Protein AF-A0A497N6P5-F1 (afdb_monomer)

Structure (mmCIF, N/CA/C/O backbone):
data_AF-A0A497N6P5-F1
#
_entry.id   AF-A0A497N6P5-F1
#
loop_
_atom_site.group_PDB
_atom_site.id
_atom_site.type_symbol
_atom_site.label_atom_id
_atom_site.label_alt_id
_atom_site.label_comp_id
_atom_site.label_asym_id
_atom_site.label_entity_id
_atom_site.label_seq_id
_atom_site.pdbx_PDB_ins_code
_atom_site.Cartn_x
_atom_site.Cartn_y
_atom_site.Cartn_z
_atom_site.occupancy
_atom_site.B_iso_or_equiv
_atom_site.auth_seq_id
_atom_site.auth_comp_id
_atom_site.auth_asym_id
_atom_site.auth_atom_id
_atom_site.pdbx_PDB_model_num
ATOM 1 N N . MET A 1 1 ? -8.118 13.287 -2.511 1.00 87.69 1 MET A N 1
ATOM 2 C CA . MET A 1 1 ? -8.838 11.998 -2.424 1.00 87.69 1 MET A CA 1
ATOM 3 C C . 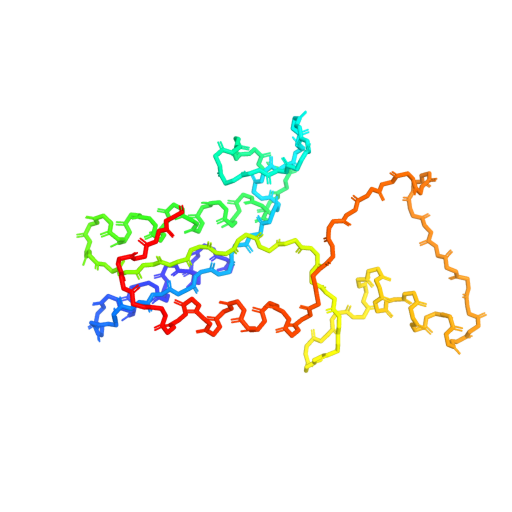MET A 1 1 ? -8.342 11.161 -1.251 1.00 87.69 1 MET A C 1
ATOM 5 O O . MET A 1 1 ? -9.139 10.932 -0.363 1.00 87.69 1 MET A O 1
ATOM 9 N N . ASN A 1 2 ? -7.060 10.779 -1.200 1.00 95.38 2 ASN A N 1
ATOM 10 C CA . ASN A 1 2 ? -6.528 9.812 -0.222 1.00 95.38 2 ASN A CA 1
ATOM 11 C C . ASN A 1 2 ? -6.913 10.083 1.245 1.00 95.38 2 ASN A C 1
ATOM 13 O O . ASN A 1 2 ? -7.506 9.217 1.863 1.00 95.38 2 ASN A O 1
ATOM 17 N N . ILE A 1 3 ? -6.654 11.278 1.786 1.00 96.50 3 ILE A N 1
ATOM 18 C CA . ILE A 1 3 ? -6.897 11.559 3.217 1.00 96.50 3 ILE A CA 1
ATOM 19 C C . ILE A 1 3 ? -8.400 11.609 3.539 1.00 96.50 3 ILE A C 1
ATOM 21 O O . ILE A 1 3 ? -8.882 10.856 4.378 1.00 96.50 3 ILE A O 1
ATOM 25 N N . LEU A 1 4 ? -9.157 12.462 2.838 1.00 97.50 4 LEU A N 1
ATOM 26 C CA . LEU A 1 4 ? -10.597 12.627 3.085 1.00 97.50 4 LEU A CA 1
ATOM 27 C C . LEU A 1 4 ? -11.398 11.350 2.778 1.00 97.50 4 LEU A C 1
ATOM 29 O O . LEU A 1 4 ? -12.361 11.048 3.471 1.00 97.50 4 LEU A O 1
ATOM 33 N N . GLY A 1 5 ? -10.995 10.589 1.757 1.00 97.69 5 GLY A N 1
ATOM 34 C CA . GLY A 1 5 ? -11.607 9.302 1.431 1.00 97.69 5 GLY A CA 1
ATOM 35 C C . GLY A 1 5 ? -11.410 8.282 2.549 1.00 97.69 5 GLY A C 1
ATOM 36 O O . GLY A 1 5 ? -12.384 7.665 2.969 1.00 97.69 5 GLY A O 1
ATOM 37 N N . THR A 1 6 ? -10.186 8.165 3.078 1.00 97.94 6 THR A N 1
ATOM 38 C CA . THR A 1 6 ? -9.897 7.318 4.245 1.00 97.94 6 THR A CA 1
ATOM 39 C C . THR A 1 6 ? -10.729 7.742 5.451 1.00 97.94 6 THR A C 1
ATOM 41 O O . THR A 1 6 ? -11.402 6.902 6.037 1.00 97.94 6 THR A O 1
ATOM 44 N N . PHE A 1 7 ? -10.762 9.041 5.774 1.00 98.12 7 PHE A N 1
ATOM 45 C CA . PHE A 1 7 ? -11.591 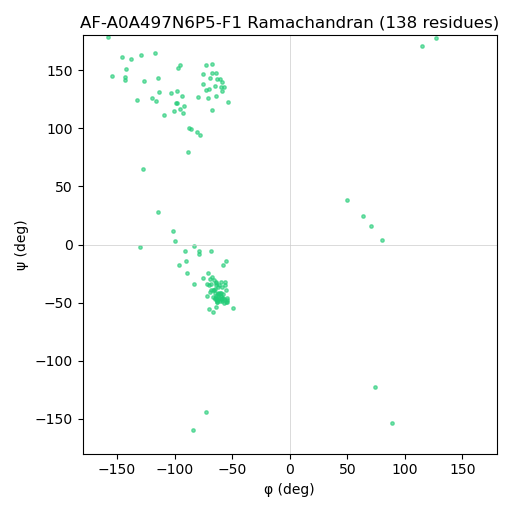9.566 6.864 1.00 98.12 7 PHE A CA 1
ATOM 46 C C . PHE A 1 7 ? -13.069 9.180 6.707 1.00 98.12 7 PHE A C 1
ATOM 48 O O . PHE A 1 7 ? -13.673 8.671 7.644 1.00 98.12 7 PHE A O 1
ATOM 55 N N . ASN A 1 8 ? -13.644 9.360 5.515 1.00 98.31 8 ASN A N 1
ATOM 56 C CA . ASN A 1 8 ? -15.049 9.035 5.271 1.00 98.31 8 ASN A CA 1
ATOM 57 C C . ASN A 1 8 ? -15.343 7.540 5.467 1.00 98.31 8 ASN A C 1
ATOM 59 O O . ASN A 1 8 ? -16.371 7.198 6.046 1.00 98.31 8 ASN A O 1
ATOM 63 N N . VAL A 1 9 ? -14.456 6.652 5.005 1.00 97.94 9 VAL A N 1
ATOM 64 C CA . VAL A 1 9 ? -14.609 5.200 5.200 1.00 97.94 9 VAL A CA 1
ATOM 65 C C . VAL A 1 9 ? -14.523 4.840 6.681 1.00 97.94 9 VAL A C 1
ATOM 67 O O . VAL A 1 9 ? -15.377 4.103 7.163 1.00 97.94 9 VAL A O 1
ATOM 70 N N . LE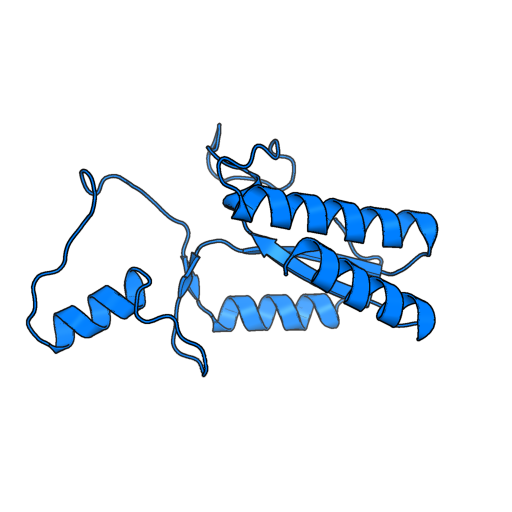U A 1 10 ? -13.544 5.387 7.407 1.00 98.06 10 LEU A N 1
ATOM 71 C CA . LEU A 1 10 ? -13.380 5.152 8.845 1.00 98.06 10 LEU A CA 1
ATOM 72 C C . LEU A 1 10 ? -14.582 5.657 9.648 1.00 98.06 10 LEU A C 1
ATOM 74 O O . LEU A 1 10 ? -15.077 4.961 10.529 1.00 98.06 10 LEU A O 1
ATOM 78 N N . GLU A 1 11 ? -15.102 6.837 9.313 1.00 98.25 11 GLU A N 1
ATOM 79 C CA . GLU A 1 11 ? -16.262 7.404 9.994 1.00 98.25 11 GLU A CA 1
ATOM 80 C C . GLU A 1 11 ? -17.536 6.592 9.743 1.00 98.25 11 GLU A C 1
ATOM 82 O O . GLU A 1 11 ? -18.326 6.383 10.663 1.00 98.25 11 GLU A O 1
ATOM 87 N N . VAL A 1 12 ? -17.735 6.093 8.521 1.00 98.31 12 VAL A N 1
ATOM 88 C CA . VAL A 1 12 ? -18.847 5.182 8.217 1.00 98.31 12 VAL A CA 1
ATOM 89 C C . VAL A 1 12 ? -18.665 3.845 8.934 1.00 98.31 12 VAL A C 1
ATOM 91 O O . VAL A 1 12 ? -19.618 3.366 9.543 1.00 98.31 12 VAL A O 1
ATOM 94 N N . ALA A 1 13 ? -17.459 3.273 8.914 1.00 97.88 13 ALA A N 1
ATOM 95 C CA . ALA A 1 13 ? -17.151 2.020 9.598 1.00 97.88 13 ALA A CA 1
ATOM 96 C C . ALA A 1 13 ? -17.458 2.114 11.098 1.00 97.88 13 ALA A C 1
ATOM 98 O O . ALA A 1 13 ? -18.170 1.271 11.634 1.00 97.88 13 ALA A O 1
ATOM 99 N N . ARG A 1 14 ? -17.020 3.202 11.739 1.00 97.44 14 ARG A N 1
ATOM 100 C CA . ARG A 1 14 ? -17.305 3.505 13.144 1.00 97.44 14 ARG A CA 1
ATOM 101 C C . ARG A 1 14 ? -18.804 3.630 13.426 1.00 97.44 14 ARG A C 1
ATOM 103 O O . ARG A 1 14 ? -19.277 3.117 14.426 1.00 97.44 14 ARG A O 1
ATOM 110 N N . ARG A 1 15 ? -19.562 4.333 12.577 1.00 98.00 15 ARG A N 1
ATOM 111 C CA . ARG A 1 15 ? -21.010 4.553 12.781 1.00 98.00 15 ARG A CA 1
ATOM 112 C C . ARG A 1 15 ? -21.865 3.310 12.568 1.00 98.00 15 ARG A C 1
ATOM 114 O O . ARG A 1 15 ? -22.993 3.280 13.048 1.00 98.00 15 ARG A O 1
ATOM 121 N N . LEU A 1 16 ? -21.371 2.357 11.787 1.00 98.19 16 LEU A N 1
ATOM 122 C CA . LEU A 1 16 ? -22.062 1.109 11.475 1.00 98.19 16 LEU A CA 1
ATOM 123 C C . LEU A 1 16 ? -21.538 -0.070 12.301 1.00 98.19 16 LEU A C 1
ATOM 125 O O . LEU A 1 16 ? -21.851 -1.210 11.965 1.00 98.19 16 LEU A O 1
ATOM 129 N N . ASP A 1 17 ? -20.723 0.196 13.328 1.00 95.44 17 ASP A N 1
ATOM 130 C CA . ASP A 1 17 ? -20.096 -0.818 14.179 1.00 95.44 17 ASP A CA 1
ATOM 131 C C . ASP A 1 17 ? -19.392 -1.917 13.360 1.00 95.44 17 ASP A C 1
ATOM 133 O O . ASP A 1 17 ? -19.431 -3.109 13.677 1.00 95.44 17 ASP A O 1
ATOM 137 N N . ILE A 1 18 ? -18.752 -1.516 12.253 1.00 96.19 18 ILE A N 1
ATOM 138 C CA . ILE A 1 18 ? -17.942 -2.425 11.449 1.00 96.19 18 ILE A CA 1
ATOM 139 C C . ILE A 1 18 ? -16.772 -2.878 12.304 1.00 96.19 18 ILE A C 1
ATOM 141 O O . ILE A 1 18 ? -16.022 -2.065 12.834 1.00 96.19 18 ILE A O 1
ATOM 145 N N . ARG A 1 19 ? -16.589 -4.195 12.383 1.00 91.62 19 ARG A N 1
ATOM 146 C CA . ARG A 1 19 ? -15.543 -4.791 13.208 1.00 91.62 19 ARG A CA 1
ATOM 147 C C . ARG A 1 19 ? -14.142 -4.325 12.809 1.00 91.62 19 ARG A C 1
ATOM 149 O O . ARG A 1 19 ? -13.344 -4.014 13.685 1.00 91.62 19 ARG A O 1
ATOM 156 N N . ARG A 1 20 ? -13.837 -4.333 11.505 1.00 94.25 20 ARG A N 1
ATOM 157 C CA . ARG A 1 20 ? -12.473 -4.177 10.989 1.00 94.25 20 ARG A CA 1
ATOM 158 C C . ARG A 1 20 ? -12.390 -3.370 9.702 1.00 94.25 20 ARG A C 1
ATOM 160 O O . ARG A 1 20 ? -13.215 -3.539 8.805 1.00 94.25 20 ARG A O 1
ATOM 167 N N . VAL A 1 21 ? -11.319 -2.588 9.570 1.00 96.19 21 VAL A N 1
ATOM 168 C CA . VAL A 1 21 ? -10.903 -1.946 8.317 1.00 96.19 21 VAL A CA 1
ATOM 169 C C . VAL A 1 21 ? -9.503 -2.411 7.910 1.00 96.19 21 VAL A C 1
ATOM 171 O O . VAL A 1 21 ? -8.548 -2.277 8.664 1.00 96.19 21 VAL A O 1
ATOM 174 N N . VAL A 1 22 ? -9.360 -2.918 6.683 1.00 97.19 22 VAL A N 1
ATOM 175 C CA . VAL A 1 22 ? -8.044 -3.196 6.084 1.00 97.19 22 VAL A CA 1
ATOM 176 C C . VAL A 1 22 ? -7.635 -2.002 5.227 1.00 97.19 22 VAL A C 1
ATOM 178 O O . VAL A 1 22 ? -8.303 -1.666 4.245 1.00 97.19 22 VAL A O 1
ATOM 181 N N . PHE A 1 23 ? -6.544 -1.341 5.598 1.00 97.69 23 PHE A N 1
ATOM 182 C CA . PHE A 1 23 ? -6.034 -0.159 4.924 1.00 97.69 23 PHE A CA 1
ATOM 183 C C . PHE A 1 23 ? -4.869 -0.509 3.994 1.00 97.69 23 PHE A C 1
ATOM 185 O O . PHE A 1 23 ? -3.785 -0.899 4.421 1.00 97.69 23 PHE A O 1
ATOM 192 N N . ALA A 1 24 ? -5.072 -0.316 2.690 1.00 97.12 24 ALA A N 1
ATOM 193 C CA . ALA A 1 24 ? -4.012 -0.458 1.698 1.00 97.12 24 ALA A CA 1
ATOM 194 C C . ALA A 1 24 ? -3.100 0.781 1.709 1.00 97.12 24 ALA A C 1
ATOM 196 O O . ALA A 1 24 ? -3.384 1.784 1.039 1.00 97.12 24 ALA A O 1
ATOM 197 N N . SER A 1 25 ? -2.000 0.717 2.455 1.00 97.81 25 SER A N 1
ATOM 198 C CA . SER A 1 25 ? -0.914 1.696 2.419 1.00 97.81 25 SER A CA 1
ATOM 199 C C . SER A 1 25 ? 0.081 1.384 1.286 1.00 97.81 25 SER A C 1
ATOM 201 O O . SER A 1 25 ? -0.269 0.768 0.276 1.00 97.81 25 SER A O 1
ATOM 203 N N . SER A 1 26 ? 1.308 1.893 1.367 1.00 97.19 26 SER A N 1
ATOM 204 C CA . SER A 1 26 ? 2.342 1.695 0.355 1.00 97.19 26 SER A CA 1
ATOM 205 C C . SER A 1 26 ? 3.731 1.817 0.953 1.00 97.19 26 SER A C 1
ATOM 207 O O . SER A 1 26 ? 3.967 2.730 1.732 1.00 97.19 26 SER A O 1
ATOM 209 N 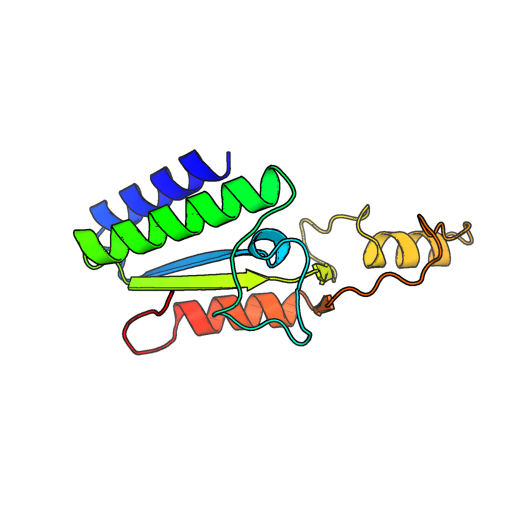N . ALA A 1 27 ? 4.687 1.025 0.465 1.00 96.25 27 ALA A N 1
ATOM 210 C CA . ALA A 1 27 ? 6.107 1.167 0.785 1.00 96.25 27 ALA A CA 1
ATOM 211 C C . ALA A 1 27 ? 6.676 2.578 0.493 1.00 96.25 27 ALA A C 1
ATOM 213 O O . ALA A 1 27 ? 7.735 2.946 0.993 1.00 96.25 27 ALA A O 1
ATOM 214 N N . ALA A 1 28 ? 5.957 3.421 -0.263 1.00 96.56 28 ALA A N 1
ATOM 215 C CA . ALA A 1 28 ? 6.287 4.835 -0.436 1.00 96.56 28 ALA A CA 1
ATOM 216 C C . ALA A 1 28 ? 6.337 5.638 0.882 1.00 96.56 28 ALA A C 1
ATOM 218 O O . ALA A 1 28 ? 6.913 6.728 0.887 1.00 96.56 28 ALA A O 1
ATOM 219 N N . VAL A 1 29 ? 5.749 5.135 1.977 1.00 97.75 29 VAL A N 1
ATOM 220 C CA . VAL A 1 29 ? 5.833 5.774 3.301 1.00 97.75 29 VAL A CA 1
ATOM 221 C C . VAL A 1 29 ? 7.245 5.744 3.887 1.00 97.75 29 VAL A C 1
ATOM 223 O O . VAL A 1 29 ? 7.603 6.664 4.613 1.00 97.75 29 VAL A O 1
ATOM 226 N N . TYR A 1 30 ? 8.071 4.758 3.525 1.00 96.56 30 TYR A N 1
ATOM 227 C CA . TYR A 1 30 ? 9.453 4.651 4.006 1.00 96.56 30 TYR A CA 1
ATOM 228 C C . TYR A 1 30 ? 10.397 5.655 3.332 1.00 96.56 30 TYR A C 1
ATOM 230 O O . TYR A 1 30 ? 11.367 6.108 3.931 1.00 96.56 30 TYR A O 1
ATOM 238 N N . GLY A 1 31 ? 10.104 6.051 2.090 1.00 94.81 31 GLY A N 1
ATOM 239 C CA . GLY A 1 31 ? 10.978 6.932 1.316 1.00 94.81 31 GLY A CA 1
ATOM 240 C C . GLY A 1 31 ? 12.222 6.216 0.799 1.00 94.81 31 GLY A C 1
ATOM 241 O O . GLY A 1 31 ? 12.101 5.260 0.038 1.00 94.81 31 GLY A O 1
ATOM 242 N N . VAL A 1 32 ? 13.409 6.725 1.146 1.00 92.62 32 VAL A N 1
ATOM 243 C CA . VAL A 1 32 ? 14.696 6.102 0.787 1.00 92.62 32 VAL A CA 1
ATOM 244 C C . VAL A 1 32 ? 15.128 5.183 1.935 1.00 92.62 32 VAL A C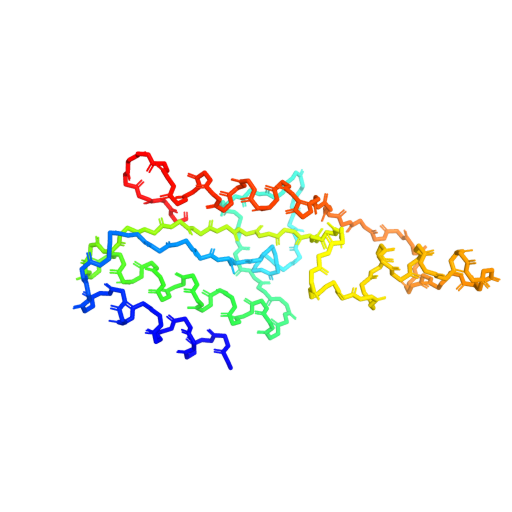 1
ATOM 246 O O . VAL A 1 32 ? 15.435 5.704 3.010 1.00 92.62 32 VAL A O 1
ATOM 249 N N . PRO A 1 33 ? 15.165 3.852 1.733 1.00 88.31 33 PRO A N 1
ATOM 250 C CA . PRO A 1 33 ? 15.580 2.909 2.768 1.00 88.31 33 PRO A CA 1
ATOM 251 C C . PRO A 1 33 ? 17.017 3.149 3.236 1.00 88.31 33 PRO A C 1
ATOM 253 O O . PRO A 1 33 ? 17.894 3.446 2.424 1.00 88.31 33 PRO A O 1
ATOM 256 N N . LEU A 1 34 ? 17.260 2.975 4.537 1.00 85.19 34 LEU A N 1
ATOM 257 C CA . LEU A 1 34 ? 18.612 2.979 5.111 1.00 85.19 34 LEU A CA 1
ATOM 258 C C . LEU A 1 34 ? 19.279 1.603 4.977 1.00 85.19 34 LEU A C 1
ATOM 260 O O . LEU A 1 34 ? 20.488 1.515 4.771 1.00 85.19 34 LEU A O 1
ATOM 264 N N . THR A 1 35 ? 18.477 0.545 5.074 1.00 90.75 35 THR A N 1
ATOM 265 C CA . THR A 1 35 ? 18.883 -0.861 5.013 1.00 90.75 35 THR A CA 1
ATOM 266 C C . THR A 1 35 ? 17.890 -1.662 4.177 1.00 90.75 35 THR A C 1
ATOM 268 O O . THR A 1 35 ? 16.763 -1.228 3.946 1.00 90.75 35 THR A O 1
ATOM 271 N N . LEU A 1 36 ? 18.329 -2.826 3.694 1.00 91.44 36 LEU A N 1
ATOM 272 C CA . LEU A 1 36 ? 17.477 -3.811 3.033 1.00 91.44 36 LEU A CA 1
ATOM 273 C C . LEU A 1 36 ? 17.656 -5.176 3.723 1.00 91.44 36 LEU A C 1
ATOM 275 O O . LEU A 1 36 ? 18.799 -5.520 4.041 1.00 91.44 36 LEU A O 1
ATOM 279 N N . PRO A 1 37 ? 16.583 -5.969 3.910 1.00 92.88 37 PRO A N 1
ATOM 280 C CA . PRO A 1 37 ? 15.187 -5.643 3.593 1.00 92.88 37 PRO A CA 1
ATOM 281 C C . PRO A 1 37 ? 14.622 -4.531 4.495 1.00 92.88 37 PRO A C 1
ATOM 283 O O . PRO A 1 37 ? 15.138 -4.302 5.585 1.00 92.88 37 PRO A O 1
ATOM 286 N N . VAL A 1 38 ? 13.599 -3.827 4.002 1.00 94.12 38 VAL A N 1
ATOM 287 C CA . VAL A 1 38 ? 12.834 -2.857 4.803 1.00 94.12 38 VAL A CA 1
ATOM 288 C C . VAL A 1 38 ? 11.918 -3.625 5.747 1.00 94.12 38 VAL A C 1
ATOM 290 O O . VAL A 1 38 ? 11.298 -4.595 5.310 1.00 94.12 38 VAL A O 1
ATOM 293 N N . VAL A 1 39 ? 11.819 -3.177 6.995 1.00 95.25 39 VAL A N 1
ATOM 294 C CA . VAL A 1 39 ? 10.910 -3.741 8.008 1.00 95.25 39 VAL A CA 1
ATOM 295 C C . VAL A 1 39 ? 9.873 -2.713 8.467 1.00 95.25 39 VAL A C 1
ATOM 297 O O . VAL A 1 39 ? 9.976 -1.517 8.189 1.00 95.25 39 VAL A O 1
ATOM 300 N N . GLU A 1 40 ? 8.821 -3.165 9.138 1.00 94.94 40 GLU A N 1
ATOM 301 C CA . GLU A 1 40 ? 7.694 -2.352 9.598 1.00 94.94 40 GLU A CA 1
ATOM 302 C C . GLU A 1 40 ? 8.108 -1.227 10.555 1.00 94.94 40 GLU A C 1
ATOM 304 O O . GLU A 1 40 ? 7.537 -0.132 10.488 1.00 94.94 40 GLU A O 1
ATOM 309 N N . GLU A 1 41 ? 9.146 -1.463 11.357 1.00 95.19 41 GLU A N 1
ATOM 310 C CA . GLU A 1 41 ? 9.712 -0.520 12.324 1.00 95.19 41 GLU A CA 1
ATOM 311 C C . GLU A 1 41 ? 10.617 0.550 11.692 1.00 95.19 41 GLU A C 1
ATOM 313 O O . GLU A 1 41 ? 11.035 1.489 12.381 1.00 95.19 41 GLU A O 1
ATOM 318 N N . ASP A 1 42 ? 10.933 0.441 10.397 1.00 95.75 42 ASP A N 1
ATOM 319 C CA . ASP A 1 42 ? 11.792 1.418 9.735 1.00 95.75 42 ASP A CA 1
ATOM 320 C C . ASP A 1 42 ? 11.154 2.823 9.705 1.00 95.75 42 ASP A C 1
ATOM 322 O O . ASP A 1 42 ? 9.934 2.977 9.567 1.00 95.75 42 ASP A O 1
ATOM 326 N N . PRO A 1 43 ? 11.963 3.902 9.776 1.00 95.81 43 PRO A N 1
ATOM 327 C CA . PRO A 1 43 ? 11.443 5.263 9.795 1.00 95.81 43 PRO A CA 1
ATOM 328 C C . PRO A 1 43 ? 10.599 5.620 8.565 1.00 95.81 43 PRO A C 1
ATOM 330 O O . PRO A 1 43 ? 11.029 5.485 7.420 1.00 95.81 43 PRO A O 1
ATOM 333 N N . LEU A 1 44 ? 9.433 6.216 8.810 1.00 97.00 44 LEU A N 1
ATOM 334 C CA . LEU A 1 44 ? 8.513 6.662 7.763 1.00 97.00 44 LEU A CA 1
ATOM 335 C C . LEU A 1 44 ? 8.905 8.070 7.284 1.00 97.00 44 LEU A C 1
ATOM 337 O O . LEU A 1 44 ? 8.611 9.072 7.942 1.00 97.00 44 LEU A O 1
ATOM 341 N N . ARG A 1 45 ? 9.619 8.156 6.154 1.00 97.00 45 ARG A N 1
ATOM 342 C CA . ARG A 1 45 ? 10.153 9.406 5.577 1.00 97.00 45 ARG A CA 1
ATOM 343 C C . ARG A 1 45 ? 9.755 9.567 4.104 1.00 97.00 45 ARG A C 1
ATOM 345 O O . ARG A 1 45 ? 10.626 9.563 3.231 1.00 97.00 45 ARG A O 1
ATOM 352 N N . PRO A 1 46 ? 8.457 9.718 3.786 1.00 97.25 46 PRO A N 1
ATOM 353 C CA . PRO A 1 46 ? 7.997 9.758 2.404 1.00 97.25 46 PRO A CA 1
ATOM 354 C C . PRO A 1 46 ? 8.637 10.915 1.627 1.00 97.25 46 PRO A C 1
ATOM 356 O O . PRO A 1 46 ? 8.676 12.054 2.086 1.00 97.25 46 PRO A O 1
A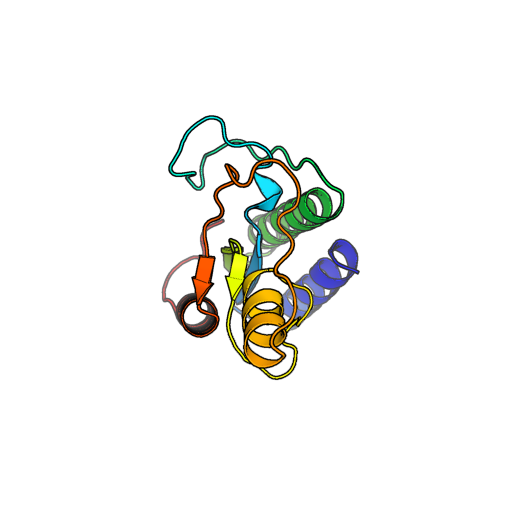TOM 359 N N . THR A 1 47 ? 9.088 10.634 0.405 1.00 97.00 47 THR A N 1
ATOM 360 C CA . THR A 1 47 ? 9.776 11.606 -0.467 1.00 97.00 47 THR A CA 1
ATOM 361 C C . THR A 1 47 ? 8.870 12.220 -1.533 1.00 97.00 47 THR A C 1
ATOM 363 O O . THR A 1 47 ? 9.322 12.988 -2.380 1.00 97.00 47 THR A O 1
ATOM 366 N N . ASN A 1 48 ? 7.580 11.878 -1.527 1.00 96.06 48 ASN A N 1
ATOM 367 C CA . ASN A 1 48 ? 6.601 12.381 -2.485 1.00 96.06 48 ASN A CA 1
ATOM 368 C C . ASN A 1 48 ? 5.218 12.563 -1.841 1.00 96.06 48 ASN A C 1
ATOM 370 O O . ASN A 1 48 ? 4.908 11.973 -0.804 1.00 96.06 48 ASN A O 1
ATOM 374 N N . LEU A 1 49 ? 4.365 13.363 -2.492 1.00 97.62 49 LEU A N 1
ATOM 375 C CA . LEU A 1 49 ? 3.022 13.692 -1.997 1.00 97.62 49 LEU A CA 1
ATOM 376 C C . LEU A 1 49 ? 2.145 12.453 -1.787 1.00 97.62 49 LEU A C 1
ATOM 378 O O . LEU A 1 49 ? 1.379 12.396 -0.830 1.00 97.62 49 LEU A O 1
ATOM 382 N N . TYR A 1 50 ? 2.261 11.444 -2.652 1.00 96.50 50 TYR A N 1
ATOM 383 C CA . TYR A 1 50 ? 1.494 10.210 -2.510 1.00 96.50 50 TYR A CA 1
ATOM 384 C C . TYR A 1 50 ? 1.855 9.477 -1.208 1.00 96.50 50 TYR A C 1
ATOM 386 O O . TYR A 1 50 ? 0.956 9.182 -0.419 1.00 96.50 50 TYR A O 1
ATOM 394 N N . GLY A 1 51 ? 3.147 9.280 -0.934 1.00 97.69 51 GLY A N 1
ATOM 395 C CA . GLY A 1 51 ? 3.644 8.687 0.309 1.00 97.69 51 GLY A CA 1
ATOM 396 C C . GLY A 1 51 ? 3.201 9.473 1.544 1.00 97.69 51 GLY A C 1
ATOM 397 O O . GLY A 1 51 ? 2.704 8.875 2.493 1.00 97.69 51 GLY A O 1
ATOM 398 N N . VAL A 1 52 ? 3.256 10.812 1.499 1.00 98.31 52 VAL A N 1
ATOM 399 C CA . VAL A 1 52 ? 2.744 11.677 2.581 1.00 98.31 52 VAL A CA 1
ATOM 400 C C . VAL A 1 52 ? 1.264 11.406 2.847 1.00 98.31 52 VAL A C 1
ATOM 402 O O . VAL A 1 52 ? 0.857 11.240 3.993 1.00 98.31 52 VAL A O 1
ATOM 405 N N . THR A 1 53 ? 0.442 11.315 1.799 1.00 98.38 53 THR A N 1
ATOM 406 C CA . THR A 1 53 ? -0.995 11.059 1.982 1.00 98.38 53 THR A CA 1
ATOM 407 C C . THR A 1 53 ? -1.306 9.650 2.484 1.00 98.38 53 THR A C 1
ATOM 409 O O . THR A 1 53 ? -2.316 9.478 3.162 1.00 98.38 53 THR A O 1
ATOM 412 N N . LYS A 1 54 ? -0.475 8.648 2.163 1.00 98.25 54 LYS A N 1
ATOM 413 C CA . LYS A 1 54 ? -0.615 7.286 2.697 1.00 98.25 54 LYS A CA 1
ATOM 414 C C . LYS A 1 54 ? -0.234 7.232 4.169 1.00 98.25 54 LYS A C 1
ATOM 416 O O . LYS A 1 54 ? -1.028 6.727 4.950 1.00 98.25 54 LYS A O 1
ATOM 421 N N . LEU A 1 55 ? 0.873 7.870 4.545 1.00 98.31 55 LEU A N 1
ATOM 422 C CA . LEU A 1 55 ? 1.286 8.005 5.940 1.00 98.31 55 LEU A CA 1
ATOM 423 C C . LEU A 1 55 ? 0.241 8.756 6.782 1.00 98.31 55 LEU A C 1
ATOM 425 O O . LEU A 1 55 ? -0.080 8.341 7.888 1.00 98.31 55 LEU A O 1
ATOM 429 N N . ALA A 1 56 ? -0.345 9.831 6.249 1.00 98.31 56 ALA A N 1
ATOM 430 C CA . ALA A 1 56 ? -1.461 10.513 6.907 1.00 98.31 56 ALA A CA 1
ATOM 431 C C . ALA A 1 56 ? -2.685 9.593 7.077 1.00 98.31 56 ALA A C 1
ATOM 433 O O . ALA A 1 56 ? -3.385 9.681 8.080 1.00 98.31 56 ALA A O 1
ATOM 434 N N . GLY A 1 57 ? -2.930 8.702 6.111 1.00 98.12 57 GLY A N 1
ATOM 435 C CA . GLY A 1 57 ? -3.943 7.656 6.210 1.00 98.12 57 GLY A CA 1
ATOM 436 C C . GLY A 1 57 ? -3.656 6.662 7.335 1.00 98.12 57 GLY A C 1
ATOM 437 O O . GLY A 1 57 ? -4.548 6.443 8.141 1.00 98.12 57 GLY A O 1
ATOM 438 N N . GLU A 1 58 ? -2.428 6.141 7.442 1.00 97.94 58 GLU A N 1
ATOM 439 C CA . GLU A 1 58 ? -2.021 5.248 8.547 1.00 97.94 58 GLU A CA 1
ATOM 440 C C . GLU A 1 58 ? -2.300 5.905 9.906 1.00 97.94 58 GLU A C 1
ATOM 442 O O . GLU A 1 58 ? -2.964 5.325 10.757 1.00 97.94 58 GLU A O 1
ATOM 447 N N . ARG A 1 59 ? -1.933 7.185 10.068 1.00 97.81 59 ARG A N 1
ATOM 448 C CA . ARG A 1 59 ? -2.222 7.936 11.303 1.00 97.81 59 ARG A CA 1
ATOM 449 C C . ARG A 1 59 ? -3.711 8.089 11.599 1.00 97.81 59 ARG A C 1
ATOM 451 O O . ARG A 1 59 ? -4.092 8.047 12.763 1.00 97.81 59 ARG A O 1
ATOM 458 N N . LEU A 1 60 ? -4.552 8.272 10.579 1.00 97.75 60 LEU A N 1
ATOM 459 C CA . LEU A 1 60 ? -6.001 8.304 10.782 1.00 97.75 60 LEU A CA 1
ATOM 460 C C . LEU A 1 60 ? -6.519 6.948 11.260 1.00 97.75 60 LEU A C 1
ATOM 462 O O . LEU A 1 60 ? -7.285 6.906 12.214 1.00 97.75 60 LEU A O 1
ATOM 466 N N . VAL A 1 61 ? -6.110 5.858 10.614 1.00 96.44 61 VAL A N 1
ATOM 467 C CA . VAL A 1 61 ? -6.577 4.511 10.960 1.00 96.44 61 VAL A CA 1
ATOM 468 C C . VAL A 1 61 ? -6.157 4.155 12.394 1.00 96.44 61 VAL A C 1
ATOM 470 O O . VAL A 1 61 ? -7.010 3.766 13.189 1.00 96.44 61 VAL A O 1
ATOM 473 N N . SER A 1 62 ? -4.894 4.412 12.742 1.00 96.06 62 SER A N 1
ATOM 474 C CA . SER A 1 62 ? -4.327 4.224 14.083 1.00 96.06 62 SER A CA 1
ATOM 475 C C . SER A 1 62 ? -5.122 4.987 15.157 1.00 96.06 62 SER A C 1
ATOM 477 O O . SER A 1 62 ? -5.611 4.404 16.122 1.00 96.06 62 SER A O 1
ATOM 479 N N . LEU A 1 63 ? -5.407 6.277 14.931 1.00 96.94 63 LEU A N 1
ATOM 480 C CA . LEU A 1 63 ? -6.209 7.079 15.864 1.00 96.94 63 LEU A CA 1
ATOM 481 C C . LEU A 1 63 ? -7.666 6.614 15.975 1.00 96.94 63 LEU A C 1
ATOM 483 O O . LEU A 1 63 ? -8.286 6.800 17.022 1.00 96.94 63 LEU A O 1
ATOM 487 N N . TYR A 1 64 ? -8.252 6.053 14.916 1.00 97.31 64 TYR A N 1
ATOM 488 C CA . TYR A 1 64 ? -9.603 5.492 14.991 1.00 97.31 64 TYR A CA 1
ATOM 489 C C . TYR A 1 64 ? -9.636 4.207 15.823 1.00 97.31 64 TYR A C 1
ATOM 491 O O . TYR A 1 64 ? -10.607 3.981 16.547 1.00 97.31 64 TYR A O 1
ATOM 499 N N . HIS A 1 65 ? -8.581 3.399 15.753 1.00 95.25 65 HIS A N 1
ATOM 500 C CA . HIS A 1 65 ? -8.415 2.248 16.627 1.00 95.25 65 HIS A CA 1
ATOM 501 C C . HIS A 1 65 ? -8.273 2.678 18.090 1.00 95.25 65 HIS A C 1
ATOM 503 O O . HIS A 1 65 ? -9.080 2.271 18.922 1.00 95.25 65 HIS A O 1
ATOM 509 N N . GLU A 1 66 ? -7.337 3.582 18.391 1.00 95.75 66 GLU A N 1
ATOM 510 C CA . GLU A 1 66 ? -7.082 4.054 19.759 1.00 95.75 66 GLU A CA 1
ATOM 511 C C . GLU A 1 66 ? -8.307 4.725 20.403 1.00 95.75 66 GLU A C 1
ATOM 513 O O . GLU A 1 66 ? -8.605 4.492 21.573 1.00 95.75 66 GLU A O 1
ATOM 518 N N . ASN A 1 67 ? -9.037 5.556 19.649 1.00 96.62 67 ASN A N 1
ATOM 519 C CA . ASN A 1 67 ? -10.139 6.348 20.207 1.00 96.62 67 ASN A CA 1
ATOM 520 C C . ASN A 1 67 ? -11.497 5.636 20.188 1.00 96.62 67 ASN A C 1
ATOM 522 O O . ASN A 1 67 ? -12.381 6.006 20.963 1.00 96.62 67 ASN A O 1
ATOM 526 N N . TYR A 1 68 ? -11.701 4.672 19.285 1.00 96.00 68 TYR A N 1
ATOM 527 C CA . TYR A 1 68 ? -13.015 4.056 19.060 1.00 96.00 68 TYR A CA 1
ATOM 528 C C . TYR A 1 68 ? -13.008 2.525 19.063 1.00 96.00 68 TYR A C 1
ATOM 530 O O . TYR A 1 68 ? -14.071 1.929 18.913 1.00 96.00 68 TYR A O 1
ATOM 538 N N . GLY A 1 69 ? -11.851 1.877 19.217 1.00 93.88 69 GLY A N 1
ATOM 539 C CA . GLY A 1 69 ? -11.734 0.417 19.225 1.00 93.88 69 GLY A CA 1
ATOM 540 C C . GLY A 1 69 ? -11.974 -0.245 17.865 1.00 93.88 69 GLY A C 1
ATOM 541 O O . GLY A 1 69 ? -12.207 -1.449 17.810 1.00 93.88 69 GLY A O 1
ATOM 542 N N . LEU A 1 70 ? -11.941 0.512 16.762 1.00 95.50 70 LEU A N 1
ATOM 543 C CA . LEU A 1 70 ? -12.093 -0.039 15.413 1.00 95.50 70 LEU A CA 1
ATOM 544 C C . LEU A 1 70 ? -10.873 -0.911 15.077 1.00 95.50 70 LEU A C 1
ATOM 546 O O . LEU A 1 70 ? -9.766 -0.383 14.997 1.00 95.50 70 LEU A O 1
ATOM 550 N N . GLU A 1 71 ? -11.034 -2.226 14.882 1.00 95.12 71 GLU A N 1
ATOM 551 C CA . GLU A 1 71 ? -9.899 -3.081 14.499 1.00 95.12 71 GLU A CA 1
ATOM 552 C C . GLU A 1 71 ? -9.355 -2.646 13.132 1.00 95.12 71 GLU A C 1
ATOM 554 O O . GLU A 1 71 ? -10.114 -2.317 12.212 1.00 95.12 71 GLU A O 1
ATOM 559 N N . MET A 1 72 ? -8.036 -2.690 12.963 1.00 93.56 72 MET A N 1
ATOM 560 C CA . MET A 1 72 ? -7.414 -2.275 11.712 1.00 93.56 72 MET A CA 1
ATOM 561 C C . MET A 1 72 ? -6.227 -3.137 11.310 1.00 93.56 72 MET A C 1
ATOM 563 O O . MET A 1 72 ? -5.530 -3.674 12.157 1.00 93.56 72 MET A O 1
ATOM 567 N N . VAL A 1 73 ? -5.982 -3.250 10.006 1.00 95.38 73 VAL A N 1
ATOM 568 C CA . VAL A 1 73 ? -4.740 -3.832 9.476 1.00 95.38 73 VAL A CA 1
ATOM 569 C C . VAL A 1 73 ? -4.192 -2.921 8.387 1.00 95.38 73 VAL A C 1
ATOM 571 O O . VAL A 1 73 ? -4.903 -2.635 7.421 1.00 95.38 73 VAL A O 1
ATOM 574 N N . THR A 1 74 ? -2.944 -2.479 8.522 1.00 96.69 74 THR A N 1
ATOM 575 C CA . THR A 1 74 ? -2.262 -1.643 7.527 1.00 96.69 74 THR A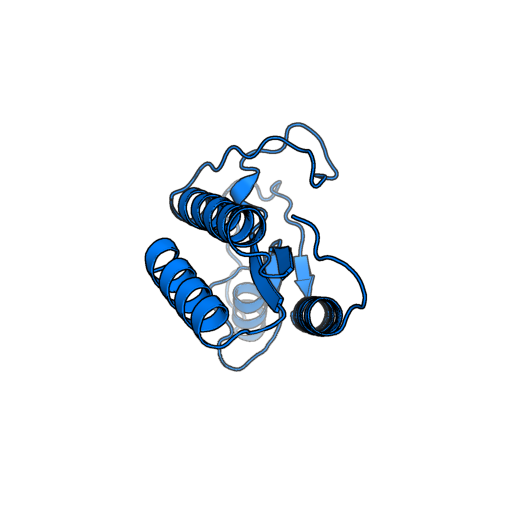 CA 1
ATOM 576 C C . THR A 1 74 ? -1.363 -2.521 6.655 1.00 96.69 74 THR A C 1
ATOM 578 O O . THR A 1 74 ? -0.455 -3.180 7.139 1.00 96.69 74 THR A O 1
ATOM 581 N N . LEU A 1 75 ? -1.586 -2.522 5.337 1.00 97.44 75 LEU A N 1
ATOM 582 C CA . LEU A 1 75 ? -0.756 -3.263 4.378 1.00 97.44 75 LEU A CA 1
ATOM 583 C C . LEU A 1 75 ? 0.080 -2.302 3.529 1.00 97.44 75 LEU A C 1
ATOM 585 O O . LEU A 1 75 ? -0.456 -1.575 2.688 1.00 97.44 75 LEU A O 1
ATOM 589 N N . ARG A 1 76 ? 1.405 -2.295 3.713 1.00 97.31 76 ARG A N 1
ATOM 590 C CA . ARG A 1 76 ? 2.338 -1.426 2.972 1.00 97.31 76 ARG A CA 1
ATOM 591 C C . ARG A 1 76 ? 2.816 -2.082 1.676 1.00 97.31 76 ARG A C 1
ATOM 593 O O . ARG A 1 76 ? 3.930 -2.582 1.580 1.00 97.31 76 ARG A O 1
ATOM 600 N N . PHE A 1 77 ? 1.990 -2.032 0.634 1.00 95.88 77 PHE A N 1
ATOM 601 C CA . PHE A 1 77 ? 2.330 -2.660 -0.646 1.00 95.88 77 PHE A CA 1
ATOM 602 C C . PHE A 1 77 ? 3.543 -2.029 -1.349 1.00 95.88 77 PHE A C 1
ATOM 604 O O . PHE A 1 77 ? 3.649 -0.800 -1.472 1.00 95.88 77 PHE A O 1
ATOM 611 N N . GLY A 1 78 ? 4.411 -2.898 -1.876 1.00 93.50 78 GLY A N 1
ATOM 612 C CA . GLY A 1 78 ? 5.431 -2.570 -2.872 1.00 93.50 78 GLY A CA 1
ATOM 613 C C . GLY A 1 78 ? 4.833 -2.315 -4.262 1.00 93.50 78 GLY A C 1
ATOM 614 O O . GLY A 1 78 ? 3.744 -1.754 -4.405 1.00 93.50 78 GLY A O 1
ATOM 615 N N . ASN A 1 79 ? 5.540 -2.713 -5.322 1.00 93.75 79 ASN A N 1
ATOM 616 C CA . ASN A 1 79 ? 5.070 -2.506 -6.694 1.00 93.75 79 ASN A CA 1
ATOM 617 C C . ASN A 1 79 ? 4.195 -3.683 -7.121 1.00 93.75 79 ASN A C 1
ATOM 619 O O . ASN A 1 79 ? 4.694 -4.739 -7.500 1.00 93.75 79 ASN A O 1
ATOM 623 N N . ILE A 1 80 ? 2.878 -3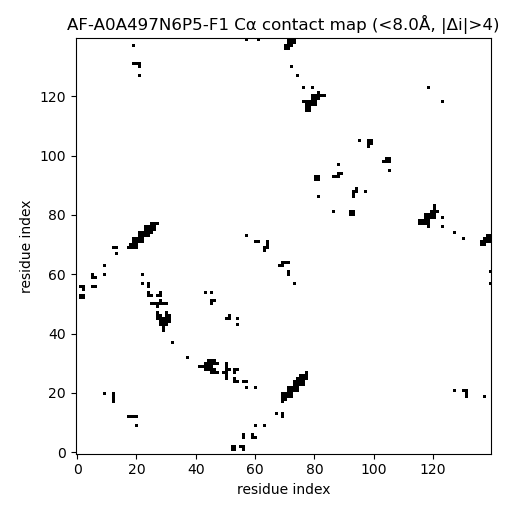.499 -7.078 1.00 94.06 80 ILE A N 1
ATOM 624 C CA . ILE A 1 80 ? 1.951 -4.532 -7.544 1.00 94.06 80 ILE A CA 1
ATOM 625 C C . ILE A 1 80 ? 1.992 -4.617 -9.073 1.00 94.06 80 ILE A C 1
ATOM 627 O O . ILE A 1 80 ? 1.897 -3.598 -9.763 1.00 94.06 80 ILE A O 1
ATOM 631 N N . TYR A 1 81 ? 2.088 -5.835 -9.605 1.00 94.44 81 TYR A N 1
ATOM 632 C CA . TYR A 1 81 ? 1.976 -6.117 -11.035 1.00 94.44 81 TYR A CA 1
ATOM 633 C C . TYR A 1 81 ? 0.966 -7.232 -11.316 1.00 94.44 81 TYR A C 1
ATOM 635 O O . TYR A 1 81 ? 0.589 -7.991 -10.429 1.00 94.44 81 TYR A O 1
ATOM 643 N N . GLY A 1 82 ? 0.525 -7.331 -12.569 1.00 92.12 82 GLY A N 1
ATOM 644 C CA . GLY A 1 82 ? -0.445 -8.330 -13.017 1.00 92.12 82 GLY A CA 1
ATOM 645 C C . GLY A 1 82 ? -1.634 -7.713 -13.751 1.00 92.12 82 GLY A C 1
ATOM 646 O O . GLY A 1 82 ? -1.730 -6.492 -13.928 1.00 92.12 82 GLY A O 1
ATOM 647 N N . VAL A 1 83 ? -2.531 -8.581 -14.217 1.00 89.88 83 VAL A N 1
ATOM 648 C CA . VAL A 1 83 ? -3.710 -8.198 -15.004 1.00 89.88 83 VAL A CA 1
ATOM 649 C C . VAL A 1 83 ? -4.963 -8.238 -14.131 1.00 89.88 83 VAL A C 1
ATOM 651 O O . VAL A 1 83 ? -5.234 -9.226 -13.458 1.00 89.88 83 VAL A O 1
ATOM 654 N N . GLY A 1 84 ? -5.740 -7.164 -14.175 1.00 85.31 84 GLY A N 1
ATOM 655 C CA . GLY A 1 84 ? -7.032 -6.993 -13.531 1.00 85.31 84 GLY A CA 1
ATOM 656 C C . GLY A 1 84 ? -7.826 -5.892 -14.236 1.00 85.31 84 GLY A C 1
ATOM 657 O O . GLY A 1 84 ? -7.340 -5.255 -15.172 1.00 85.31 84 GLY A O 1
ATOM 658 N N . VAL A 1 85 ? -9.053 -5.644 -13.773 1.00 84.62 85 VAL A N 1
ATOM 659 C CA . VAL A 1 85 ? -10.003 -4.715 -14.422 1.00 84.62 85 VAL A CA 1
ATOM 660 C C . VAL A 1 85 ? -9.432 -3.299 -14.586 1.00 84.62 85 VAL A C 1
ATOM 662 O O . VAL A 1 85 ? -9.715 -2.625 -15.571 1.00 84.62 85 VAL A O 1
ATOM 665 N N . PHE A 1 86 ? -8.583 -2.866 -13.651 1.00 85.50 86 PHE A N 1
ATOM 666 C CA . PHE A 1 86 ? -7.987 -1.528 -13.629 1.00 85.50 86 PHE A CA 1
ATOM 667 C C . PHE A 1 86 ? -6.466 -1.545 -13.829 1.00 85.50 86 PHE A C 1
ATOM 669 O O . PHE A 1 86 ? -5.771 -0.660 -13.325 1.00 85.50 86 PHE A O 1
ATOM 676 N N . THR A 1 87 ? -5.924 -2.552 -14.528 1.00 86.25 87 THR A N 1
ATOM 677 C CA . THR A 1 87 ? -4.478 -2.623 -14.779 1.00 86.25 87 THR A CA 1
ATOM 678 C C . THR A 1 87 ? -3.967 -1.339 -15.416 1.00 86.25 87 THR A C 1
ATOM 680 O O . THR A 1 87 ? -4.383 -0.922 -16.497 1.00 86.25 87 THR A O 1
ATOM 683 N N . ARG A 1 88 ? -3.000 -0.734 -14.730 1.00 87.12 88 ARG A N 1
ATOM 684 C CA . ARG A 1 88 ? -2.260 0.427 -15.203 1.00 87.12 88 ARG A CA 1
ATOM 685 C C . ARG A 1 88 ? -1.168 0.001 -16.176 1.00 87.12 88 ARG A C 1
ATOM 687 O O . ARG A 1 88 ? -0.066 -0.380 -15.777 1.00 87.12 88 ARG A O 1
ATOM 694 N N . TRP A 1 89 ? -1.484 0.088 -17.465 1.00 87.38 89 TRP A N 1
ATOM 695 C CA . TRP A 1 89 ? -0.601 -0.292 -18.577 1.00 87.38 89 TRP A CA 1
ATOM 696 C C . TRP A 1 89 ? 0.626 0.614 -18.760 1.00 87.38 89 TRP A C 1
ATOM 698 O O . TRP A 1 89 ? 1.483 0.336 -19.599 1.00 87.38 89 TRP A O 1
ATOM 708 N N . ASP A 1 90 ? 0.709 1.701 -17.994 1.00 88.19 90 ASP A N 1
ATOM 709 C CA . ASP A 1 90 ? 1.834 2.630 -17.940 1.00 88.19 90 ASP A CA 1
ATOM 710 C C . ASP A 1 90 ? 2.892 2.247 -16.892 1.00 88.19 90 ASP A C 1
ATOM 712 O O . ASP A 1 90 ? 4.015 2.752 -16.951 1.00 88.19 90 ASP A O 1
ATOM 716 N N . THR A 1 91 ? 2.576 1.330 -15.969 1.00 91.00 91 THR A N 1
ATOM 717 C CA . THR A 1 91 ? 3.556 0.803 -15.004 1.00 91.00 91 THR A CA 1
ATOM 718 C C . THR A 1 91 ? 4.554 -0.137 -15.684 1.00 91.00 91 THR A C 1
ATOM 720 O O . THR A 1 91 ? 4.263 -0.719 -16.728 1.00 91.00 91 THR A O 1
ATOM 723 N N . VAL A 1 92 ? 5.757 -0.264 -15.113 1.00 93.69 92 VAL A N 1
ATOM 724 C CA . VAL A 1 92 ? 6.924 -0.846 -15.802 1.00 93.69 92 VAL A CA 1
ATOM 725 C C . VAL A 1 92 ? 6.675 -2.243 -16.379 1.00 93.69 92 VAL A C 1
ATOM 727 O O . VAL A 1 92 ? 6.924 -2.439 -17.566 1.00 93.69 92 VAL A O 1
ATOM 730 N N . ILE A 1 93 ? 6.119 -3.182 -15.602 1.00 94.31 93 ILE A N 1
ATOM 731 C CA . ILE A 1 93 ? 5.889 -4.561 -16.065 1.00 94.31 93 ILE A CA 1
ATOM 732 C C . ILE A 1 93 ? 4.825 -4.611 -17.183 1.00 94.31 93 ILE A C 1
ATOM 734 O O . ILE A 1 93 ? 5.170 -5.035 -18.287 1.00 94.31 93 ILE A O 1
ATOM 738 N N . PRO A 1 94 ? 3.575 -4.135 -16.990 1.00 92.75 94 PRO A N 1
ATOM 739 C CA . PRO A 1 94 ? 2.574 -4.097 -18.062 1.00 92.75 94 PRO A CA 1
ATOM 740 C C . PRO A 1 94 ? 3.035 -3.336 -19.311 1.00 92.75 94 PRO A C 1
ATOM 742 O O . PRO A 1 94 ? 2.780 -3.776 -20.434 1.00 92.75 94 PRO A O 1
ATOM 745 N N . ARG A 1 95 ? 3.746 -2.213 -19.132 1.00 93.50 95 ARG A N 1
ATOM 746 C CA . ARG A 1 95 ? 4.290 -1.416 -20.237 1.00 93.50 95 ARG A CA 1
ATOM 747 C C . ARG A 1 95 ? 5.307 -2.216 -21.039 1.00 93.50 95 ARG A C 1
ATOM 749 O O . ARG A 1 95 ? 5.235 -2.205 -22.264 1.00 93.50 95 ARG A O 1
ATOM 756 N N . PHE A 1 96 ? 6.246 -2.886 -20.377 1.00 95.75 96 PHE A N 1
ATOM 757 C CA . PHE A 1 96 ? 7.295 -3.645 -21.056 1.00 95.75 96 PHE A CA 1
ATOM 758 C C . PHE A 1 96 ? 6.736 -4.877 -21.760 1.00 95.75 96 PHE A C 1
ATOM 760 O O . PHE A 1 96 ? 7.100 -5.115 -22.907 1.00 95.75 96 PHE A O 1
ATOM 767 N N . VAL A 1 97 ? 5.796 -5.593 -21.135 1.00 94.31 97 VAL A N 1
ATOM 768 C CA . VAL A 1 97 ? 5.092 -6.713 -21.781 1.00 94.31 97 VAL A CA 1
ATOM 769 C C . VAL A 1 97 ? 4.400 -6.235 -23.056 1.00 94.31 97 VAL A C 1
ATOM 771 O O . VAL A 1 97 ? 4.619 -6.799 -24.125 1.00 94.31 97 VAL A O 1
ATOM 774 N N . ARG A 1 98 ? 3.624 -5.148 -22.977 1.00 93.25 98 ARG A N 1
ATOM 775 C CA . ARG A 1 98 ? 2.921 -4.591 -24.138 1.00 93.25 98 ARG A CA 1
ATOM 776 C C . ARG A 1 98 ? 3.881 -4.149 -25.246 1.00 93.25 98 ARG A C 1
ATOM 778 O O . ARG A 1 98 ? 3.678 -4.506 -26.400 1.00 93.25 98 ARG A O 1
ATOM 785 N N . LEU A 1 99 ? 4.925 -3.387 -24.914 1.00 95.81 99 LEU A N 1
ATOM 786 C CA . LEU A 1 99 ? 5.896 -2.911 -25.906 1.00 95.81 99 LEU A CA 1
ATOM 787 C C . LEU A 1 99 ? 6.675 -4.065 -26.547 1.00 95.81 99 LEU A C 1
ATOM 789 O O . LEU A 1 99 ? 6.889 -4.034 -27.754 1.00 95.81 99 LEU A O 1
ATOM 793 N N . GLY A 1 100 ? 7.035 -5.091 -25.773 1.00 96.75 100 GLY A N 1
ATOM 794 C CA . GLY A 1 100 ? 7.690 -6.292 -26.286 1.00 96.75 100 GLY A CA 1
ATOM 795 C C . GLY A 1 100 ? 6.813 -7.054 -27.280 1.00 96.75 100 GLY A C 1
ATOM 796 O O . GLY A 1 100 ? 7.284 -7.410 -28.356 1.00 96.75 100 GLY A O 1
ATOM 797 N N . LEU A 1 101 ? 5.522 -7.225 -26.971 1.00 95.88 101 LEU A N 1
ATOM 798 C CA . LEU A 1 101 ? 4.549 -7.833 -27.889 1.00 95.88 101 LEU A CA 1
ATOM 799 C C . LEU A 1 101 ? 4.340 -7.003 -29.166 1.00 95.88 101 LEU A C 1
ATOM 801 O O . LEU A 1 101 ? 4.096 -7.560 -30.231 1.00 95.88 101 LEU A O 1
ATOM 805 N N . GLU A 1 102 ? 4.456 -5.678 -29.074 1.00 97.25 102 GLU A N 1
ATOM 806 C CA . GLU A 1 102 ? 4.361 -4.757 -30.213 1.00 97.25 102 GLU A CA 1
ATOM 807 C C . GLU A 1 102 ? 5.684 -4.617 -30.999 1.00 97.25 102 GLU A C 1
ATOM 809 O O . GLU A 1 102 ? 5.734 -3.855 -31.965 1.00 97.25 102 GLU A O 1
ATOM 814 N N . GLY A 1 103 ? 6.768 -5.289 -30.587 1.00 97.62 103 GLY A N 1
ATOM 815 C CA . GLY A 1 103 ? 8.094 -5.141 -31.198 1.00 97.62 103 GLY A CA 1
ATOM 816 C C . GLY A 1 103 ? 8.694 -3.736 -31.044 1.00 97.62 103 GLY A C 1
ATOM 817 O O . GLY A 1 103 ? 9.509 -3.312 -31.863 1.00 97.62 103 GLY A O 1
ATOM 818 N N . LYS A 1 104 ? 8.270 -2.982 -30.023 1.00 97.88 104 LYS A N 1
ATOM 819 C CA . LYS A 1 104 ? 8.705 -1.604 -29.768 1.00 97.88 104 LYS A CA 1
ATOM 820 C C . LYS A 1 104 ? 9.867 -1.546 -28.768 1.00 97.88 104 LYS A C 1
ATOM 822 O O . LYS A 1 104 ? 9.981 -2.419 -27.908 1.00 97.88 104 LYS A O 1
ATOM 827 N N . PRO A 1 105 ? 10.701 -0.489 -28.814 1.00 96.81 105 PRO A N 1
ATOM 828 C CA . PRO A 1 105 ? 11.797 -0.316 -27.866 1.00 96.81 105 PRO A CA 1
ATOM 829 C C . PRO A 1 105 ? 11.328 -0.256 -26.406 1.00 96.81 105 PRO A C 1
ATOM 831 O O . PRO A 1 105 ? 10.341 0.412 -26.084 1.00 96.81 105 PRO A O 1
ATOM 834 N N . LEU A 1 106 ? 12.083 -0.900 -25.514 1.00 96.12 106 LEU A N 1
ATOM 835 C CA . LEU A 1 106 ? 11.886 -0.828 -24.066 1.00 96.12 106 LEU A CA 1
ATOM 836 C C . LEU A 1 106 ? 12.755 0.299 -23.496 1.00 96.12 106 LEU A C 1
ATOM 838 O O . LEU A 1 106 ? 13.975 0.276 -23.628 1.00 96.12 106 LEU A O 1
ATOM 842 N N . THR A 1 107 ? 12.135 1.304 -22.878 1.00 93.31 107 THR A N 1
ATOM 843 C CA . THR A 1 107 ? 12.852 2.454 -22.305 1.00 93.31 107 THR A CA 1
ATOM 844 C C . THR A 1 107 ? 13.056 2.272 -20.808 1.00 93.31 107 THR A C 1
ATOM 846 O O . THR A 1 107 ? 12.081 2.182 -20.061 1.00 93.31 107 THR A O 1
ATOM 849 N N . ILE A 1 108 ? 14.313 2.293 -20.373 1.00 93.38 108 ILE A N 1
ATOM 850 C CA . ILE A 1 108 ? 14.705 2.390 -18.965 1.00 93.38 108 ILE A CA 1
ATOM 851 C C . ILE A 1 108 ? 15.044 3.854 -18.674 1.00 93.38 108 ILE A C 1
ATOM 853 O O . ILE A 1 108 ? 15.763 4.490 -19.441 1.00 93.38 108 ILE A O 1
ATOM 857 N N . TYR A 1 109 ? 14.501 4.400 -17.586 1.00 90.56 109 TYR A N 1
ATOM 858 C CA . TYR A 1 109 ? 14.852 5.740 -17.117 1.00 90.56 109 TYR A CA 1
ATOM 859 C C . TYR A 1 109 ? 15.970 5.634 -16.079 1.00 90.56 109 TYR A C 1
ATOM 861 O O . TYR A 1 109 ? 15.831 4.894 -15.106 1.00 90.56 109 TYR A O 1
ATOM 869 N N . GLY A 1 110 ? 17.052 6.388 -16.275 1.00 90.69 110 GLY A N 1
ATOM 870 C CA . GLY A 1 110 ? 18.269 6.269 -15.470 1.00 90.69 110 GLY A CA 1
ATOM 871 C C . GLY A 1 110 ? 19.241 5.243 -16.052 1.00 90.69 110 GLY A C 1
ATOM 872 O O . GLY A 1 110 ? 19.244 4.996 -17.255 1.00 90.69 110 GLY A O 1
ATOM 873 N N . ASP A 1 111 ? 20.072 4.663 -15.195 1.00 92.94 111 ASP A N 1
ATOM 874 C CA . ASP A 1 111 ? 21.128 3.707 -15.557 1.00 92.94 111 ASP A CA 1
ATOM 875 C C . ASP A 1 111 ? 20.672 2.235 -15.534 1.00 92.94 111 ASP A C 1
ATOM 877 O O . ASP A 1 111 ? 21.425 1.345 -15.920 1.00 92.94 111 ASP A O 1
ATOM 881 N N . GLY A 1 112 ? 19.441 1.969 -15.085 1.00 88.81 112 GLY A N 1
ATOM 882 C CA . GLY A 1 112 ? 18.903 0.617 -14.925 1.00 88.81 112 GLY A CA 1
ATOM 883 C C . GLY A 1 112 ? 19.353 -0.112 -13.658 1.00 88.81 112 GLY A C 1
ATOM 884 O O . GLY A 1 112 ? 18.943 -1.251 -13.456 1.00 88.81 112 GLY A O 1
ATOM 885 N N . GLY A 1 113 ? 20.121 0.533 -12.775 1.00 89.62 113 GLY A N 1
ATOM 886 C CA . GLY A 1 113 ? 20.552 -0.038 -11.495 1.00 89.62 113 GLY A CA 1
ATOM 887 C C . GLY A 1 113 ? 19.479 -0.004 -10.400 1.00 89.62 113 GLY A C 1
ATOM 888 O O . GLY A 1 113 ? 19.684 -0.537 -9.311 1.00 89.62 113 GLY A O 1
ATOM 889 N N . SER A 1 114 ? 18.324 0.623 -10.654 1.00 86.31 114 SER A N 1
ATOM 890 C CA . SER A 1 114 ? 17.248 0.722 -9.667 1.00 86.31 114 SER A CA 1
ATOM 891 C C . SER A 1 114 ? 16.562 -0.625 -9.433 1.00 86.31 114 SER A C 1
ATOM 893 O O . SER A 1 114 ? 16.001 -1.202 -10.365 1.00 86.31 114 SER A O 1
ATOM 895 N N . SER A 1 115 ? 16.489 -1.066 -8.179 1.00 87.75 115 SER A N 1
ATOM 896 C CA . SER A 1 115 ? 15.686 -2.220 -7.772 1.00 87.75 115 SER A CA 1
ATOM 897 C C . SER A 1 115 ? 14.322 -1.800 -7.219 1.00 87.75 115 SER A C 1
ATOM 899 O O . SER A 1 115 ? 14.133 -0.693 -6.699 1.00 87.75 115 SER A O 1
ATOM 901 N N . ARG A 1 116 ? 13.333 -2.681 -7.369 1.00 89.12 116 ARG A N 1
ATOM 902 C CA . ARG A 1 116 ? 11.988 -2.553 -6.805 1.00 89.12 116 ARG A CA 1
ATOM 903 C C . ARG A 1 116 ? 11.514 -3.931 -6.377 1.00 89.12 116 ARG A C 1
ATOM 905 O O . ARG A 1 116 ? 11.755 -4.897 -7.093 1.00 89.12 116 ARG A O 1
ATOM 912 N N . ASP A 1 117 ? 10.820 -3.986 -5.248 1.00 91.62 117 ASP A N 1
ATOM 913 C CA . ASP A 1 117 ? 10.081 -5.178 -4.852 1.00 91.62 117 ASP A CA 1
ATOM 914 C C . ASP A 1 117 ? 8.753 -5.231 -5.621 1.00 91.62 117 ASP A C 1
ATOM 916 O O . ASP A 1 117 ? 8.012 -4.234 -5.650 1.00 91.62 117 ASP A O 1
ATOM 920 N N . PHE A 1 118 ? 8.503 -6.364 -6.279 1.00 94.38 118 PHE A N 1
ATOM 921 C CA . PHE A 1 118 ? 7.336 -6.614 -7.113 1.00 94.38 118 PHE A CA 1
ATOM 922 C C . PHE A 1 118 ? 6.486 -7.734 -6.526 1.00 94.38 118 PHE A C 1
ATOM 924 O O . PHE A 1 118 ? 6.939 -8.867 -6.401 1.00 94.38 118 PHE A O 1
ATOM 931 N N . VAL A 1 119 ? 5.217 -7.428 -6.273 1.00 94.81 119 VAL A N 1
ATOM 932 C CA . VAL A 1 119 ? 4.243 -8.368 -5.706 1.00 94.81 119 VAL A CA 1
ATOM 933 C C . VAL A 1 119 ? 3.181 -8.667 -6.756 1.00 94.81 119 VAL A C 1
ATOM 935 O O . VAL A 1 119 ? 2.657 -7.744 -7.388 1.00 94.81 119 VAL A O 1
ATOM 938 N N . HIS A 1 120 ? 2.861 -9.943 -6.981 1.00 95.25 120 HIS A N 1
ATOM 939 C CA . HIS A 1 120 ? 1.810 -10.285 -7.934 1.00 95.25 120 HIS A CA 1
ATOM 940 C C . HIS A 1 120 ? 0.444 -9.846 -7.382 1.00 95.25 120 HIS A C 1
ATOM 942 O O . HIS A 1 120 ? 0.177 -9.944 -6.186 1.00 95.25 120 HIS A O 1
ATOM 948 N N . VAL A 1 121 ? -0.457 -9.375 -8.247 1.00 94.69 121 VAL A N 1
ATOM 949 C CA . VAL A 1 121 ? -1.784 -8.883 -7.839 1.00 94.69 121 VAL A CA 1
ATOM 950 C C . VAL A 1 121 ? -2.582 -9.928 -7.059 1.00 94.69 121 VAL A C 1
ATOM 952 O O . VAL A 1 121 ? -3.279 -9.574 -6.117 1.00 94.69 121 VAL A O 1
ATOM 955 N N . TRP A 1 122 ? -2.444 -11.211 -7.397 1.00 95.31 122 TRP A N 1
ATOM 956 C CA . TRP A 1 122 ? -3.102 -12.292 -6.655 1.00 95.31 122 TRP A CA 1
ATOM 957 C C . TRP A 1 122 ? -2.547 -12.482 -5.243 1.00 95.31 122 TRP A C 1
ATOM 959 O O . TRP A 1 122 ? -3.336 -12.739 -4.342 1.00 95.31 122 TRP A O 1
ATOM 969 N N . ASP A 1 123 ? -1.250 -12.261 -5.022 1.00 96.81 123 ASP A N 1
ATOM 970 C CA . ASP A 1 123 ? -0.674 -12.297 -3.672 1.00 96.81 123 ASP A CA 1
ATOM 971 C C . ASP A 1 123 ? -1.185 -11.112 -2.843 1.00 96.81 123 ASP A C 1
ATOM 973 O O . ASP A 1 123 ? -1.528 -11.258 -1.674 1.00 96.81 123 ASP A O 1
ATOM 977 N N . ALA A 1 124 ? -1.320 -9.934 -3.464 1.00 95.88 124 ALA A N 1
ATOM 978 C CA . ALA A 1 124 ? -1.904 -8.765 -2.809 1.00 95.88 124 ALA A CA 1
ATOM 979 C C . ALA A 1 124 ? -3.394 -8.964 -2.469 1.00 95.88 124 ALA A C 1
ATOM 981 O O . ALA A 1 124 ? -3.846 -8.544 -1.404 1.00 95.88 124 ALA A O 1
ATOM 982 N N . VAL A 1 125 ? -4.158 -9.612 -3.356 1.00 95.50 125 VAL A N 1
ATOM 983 C CA . VAL A 1 125 ? -5.560 -9.986 -3.105 1.00 95.50 125 VAL A CA 1
ATOM 984 C C . VAL A 1 125 ? -5.654 -10.982 -1.955 1.00 95.50 125 VAL A C 1
ATOM 986 O O . VAL A 1 125 ? -6.495 -10.805 -1.077 1.00 95.50 125 VAL A O 1
ATOM 989 N N . GLU A 1 126 ? -4.784 -11.989 -1.929 1.00 97.19 126 GLU A N 1
ATOM 990 C CA . GLU A 1 126 ? -4.769 -12.971 -0.850 1.00 97.19 126 GLU A CA 1
ATOM 991 C C . GLU A 1 126 ? -4.389 -12.330 0.488 1.00 97.19 126 GLU A C 1
ATOM 993 O O . GLU A 1 126 ? -5.062 -12.572 1.486 1.00 97.19 126 GLU A O 1
ATOM 998 N N . ALA A 1 127 ? -3.405 -11.424 0.508 1.00 97.00 127 ALA A N 1
ATOM 999 C CA . ALA A 1 127 ? -3.066 -10.653 1.702 1.00 97.00 127 ALA A CA 1
ATOM 1000 C C . ALA A 1 127 ? -4.264 -9.833 2.213 1.00 97.00 127 ALA A C 1
ATOM 1002 O O . ALA A 1 127 ? -4.590 -9.898 3.394 1.00 97.00 127 ALA A O 1
ATOM 1003 N N . LEU A 1 128 ? -4.975 -9.122 1.328 1.00 96.50 128 LEU A N 1
ATOM 1004 C CA . LEU A 1 128 ? -6.186 -8.373 1.695 1.00 96.50 128 LEU A CA 1
ATOM 1005 C C . LEU A 1 128 ? -7.271 -9.283 2.284 1.00 96.50 128 LEU A C 1
ATOM 1007 O O . LEU A 1 128 ? -7.883 -8.933 3.295 1.00 96.50 128 LEU A O 1
ATOM 1011 N N . ARG A 1 129 ? -7.507 -10.441 1.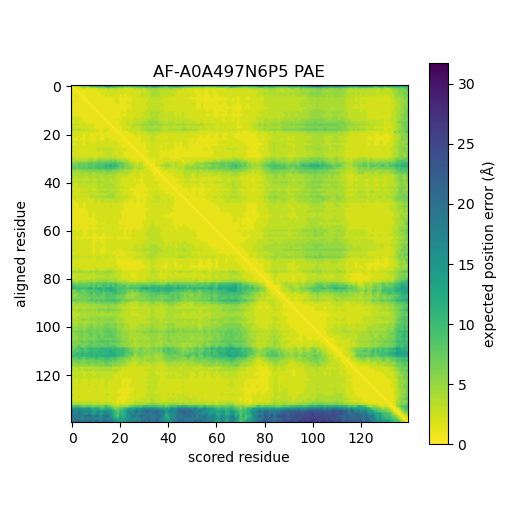658 1.00 96.88 129 ARG A N 1
ATOM 1012 C CA . ARG A 1 129 ? -8.504 -11.423 2.097 1.00 96.88 129 ARG A CA 1
ATOM 1013 C C . ARG A 1 129 ? -8.154 -11.980 3.478 1.00 96.88 129 ARG A C 1
ATOM 1015 O O . ARG A 1 129 ? -8.985 -11.939 4.381 1.00 96.88 129 ARG A O 1
ATOM 1022 N N . LEU A 1 130 ? -6.910 -12.420 3.664 1.00 96.62 130 LEU A N 1
ATOM 1023 C CA . LEU A 1 130 ? -6.415 -12.936 4.939 1.00 96.62 130 LEU A CA 1
ATOM 1024 C C . LEU A 1 130 ? -6.471 -11.872 6.041 1.00 96.62 130 LEU A C 1
ATOM 1026 O O . LEU A 1 130 ? -6.927 -12.168 7.141 1.00 96.62 130 LEU A O 1
ATOM 1030 N N . SER A 1 131 ? -6.096 -10.622 5.758 1.00 95.75 131 SER A N 1
ATOM 1031 C CA . SER A 1 131 ? -6.200 -9.521 6.726 1.00 95.75 131 SER A CA 1
ATOM 1032 C C . SER A 1 131 ? -7.644 -9.205 7.122 1.00 95.75 131 SER A C 1
ATOM 1034 O O . SER A 1 131 ? -7.898 -8.825 8.266 1.00 95.75 131 SER A O 1
ATOM 1036 N N . ALA A 1 132 ? -8.602 -9.366 6.209 1.00 93.88 132 ALA A N 1
ATOM 1037 C CA . ALA A 1 132 ? -10.016 -9.165 6.512 1.00 93.88 132 ALA A CA 1
ATOM 1038 C C . ALA A 1 132 ? -10.592 -10.290 7.392 1.00 93.88 132 ALA A C 1
ATOM 1040 O O . ALA A 1 132 ? -11.446 -10.024 8.234 1.00 93.88 132 ALA A O 1
ATOM 1041 N N . GLU A 1 133 ? -10.113 -11.524 7.219 1.00 92.75 133 GLU A N 1
ATOM 1042 C CA . GLU A 1 133 ? -10.640 -12.721 7.889 1.00 92.75 133 GLU A CA 1
ATOM 1043 C C . GLU A 1 133 ? -9.881 -13.127 9.165 1.00 92.75 133 GLU A C 1
ATOM 1045 O O . GLU A 1 133 ? -10.403 -13.911 9.959 1.00 92.75 133 GLU A O 1
ATOM 1050 N N . ALA A 1 134 ? -8.656 -12.634 9.376 1.00 86.94 134 ALA A N 1
ATOM 1051 C CA . ALA A 1 134 ? -7.803 -13.068 10.481 1.00 86.94 134 ALA A CA 1
ATOM 1052 C C . ALA A 1 134 ? -8.470 -12.882 11.859 1.00 86.94 134 ALA A C 1
ATOM 1054 O O . ALA A 1 134 ? -9.019 -11.823 12.159 1.00 86.94 134 ALA A O 1
ATOM 1055 N N . GLY A 1 135 ? -8.381 -13.881 12.738 1.00 72.69 135 GLY A N 1
ATOM 1056 C CA . GLY A 1 135 ? -8.761 -13.722 14.146 1.00 72.69 135 GLY A CA 1
ATOM 1057 C C . GLY A 1 135 ? -7.707 -12.928 14.928 1.00 72.69 135 GLY A C 1
ATOM 1058 O O . GLY A 1 135 ? -6.521 -13.056 14.642 1.00 72.69 135 GLY A O 1
ATOM 1059 N N . GLY A 1 136 ? -8.130 -12.141 15.921 1.00 67.44 136 GLY A N 1
ATOM 1060 C CA . GLY A 1 136 ? -7.241 -11.350 16.789 1.00 67.44 136 GLY A CA 1
ATOM 1061 C C . GLY A 1 136 ? -7.423 -9.838 16.643 1.00 67.44 136 GLY A C 1
ATOM 1062 O O . GLY A 1 136 ? -8.157 -9.381 15.766 1.00 67.44 136 GLY A O 1
ATOM 1063 N N . GLU A 1 137 ? -6.784 -9.076 17.531 1.00 61.59 137 GLU A N 1
ATOM 1064 C CA . GLU A 1 137 ? -6.704 -7.617 17.418 1.00 61.59 137 GLU A CA 1
ATOM 1065 C C . GLU A 1 137 ? -5.797 -7.259 16.235 1.00 61.59 137 GLU A C 1
ATOM 1067 O O . GLU A 1 137 ? -4.744 -7.865 16.032 1.00 61.59 137 GLU A O 1
ATOM 1072 N N . GLY A 1 138 ? -6.252 -6.326 15.403 1.00 59.56 138 GLY A N 1
ATOM 1073 C CA . GLY A 1 138 ? -5.478 -5.854 14.264 1.00 59.56 138 GLY A CA 1
ATOM 1074 C C . GLY A 1 138 ? -4.237 -5.066 14.706 1.00 59.56 138 GLY A C 1
ATOM 1075 O O . GLY A 1 138 ? -4.258 -4.425 15.753 1.00 59.56 138 GLY A O 1
ATOM 1076 N N . VAL A 1 139 ? -3.160 -5.141 13.925 1.00 59.53 139 VAL A N 1
ATOM 1077 C CA . VAL A 1 139 ? -1.866 -4.486 14.192 1.00 59.53 139 VAL A CA 1
ATOM 1078 C C . VAL A 1 139 ? -1.584 -3.413 13.138 1.00 59.53 139 VAL A C 1
ATOM 1080 O O . VAL A 1 139 ? -1.942 -3.584 11.967 1.00 59.53 139 VAL A O 1
ATOM 1083 N N . ASP A 1 140 ? -0.977 -2.312 13.587 1.00 49.78 140 ASP A N 1
ATOM 1084 C CA . ASP A 1 140 ? -0.547 -1.162 12.773 1.00 49.78 140 ASP A CA 1
ATOM 1085 C C . ASP A 1 140 ? 0.843 -1.373 12.158 1.00 49.78 140 ASP A C 1
ATOM 1087 O O . ASP A 1 140 ? 1.729 -1.888 12.879 1.00 49.78 140 ASP A O 1
#

Radius of gyration: 17.35 Å; Cα contacts (8 Å, |Δi|>4): 172; chains: 1; bounding box: 43×27×51 Å

Secondary structure (DSSP, 8-state):
-HHHHHHHHHHHHHHTT-SEEEEEEEGGGT-S-SSSS--TTS-----SHHHHHHHHHHHHHHHHHHHH--EEEEEEE-EEES--TT--TTSHHHHHHHHHHTTPPPPPSSSS-----EEEHHHHHHHHHHHHH--S----

pLDDT: mean 93.32, std 7.62, range [49.78, 98.38]

Sequence (140 aa):
MNILGTFNVLEVARRLDIRRVVFASSAAVYGVPLTLPVVEEDPLRPTNLYGVTKLAGERLVSLYHENYGLEMVTLRFGNIYGVGVFTRWDTVIPRFVRLGLEGKPLTIYGDGGSSRDFVHVWDAVEALRLSAEAGGEGVD

Solvent-accessible surface area (backbone atoms only — not comparable to full-atom values): 8412 Å² total; per-residue (Å²): 105,64,50,66,51,47,49,52,52,53,53,50,34,63,76,66,68,45,68,68,48,74,43,84,41,37,47,48,22,38,39,76,74,93,58,82,82,80,60,91,86,54,70,74,47,41,82,44,72,66,19,47,37,37,48,53,33,53,55,50,54,52,51,42,25,77,75,68,68,39,32,35,35,61,42,61,45,64,46,71,44,72,90,58,100,79,53,61,57,82,41,70,67,54,31,45,54,52,29,55,78,68,73,42,87,82,84,71,83,79,89,67,81,79,84,78,62,74,42,50,46,66,58,54,50,49,51,54,51,49,64,70,68,56,85,74,84,52,55,124

Mean predicted aligned error: 4.12 Å

Nearest PDB structures (foldseek):
  6dnt-assembly1_A-2  TM=9.229E-01  e=1.796E-11  Methanobrevibacter ruminantium M1
  3aw9-assembly2_B  TM=8.544E-01  e=1.666E-09  Pyrobaculum calidifontis JCM 11548
  3aw9-assembly1_A-2  TM=8.824E-01  e=4.175E-09  Pyrobaculum calidifontis JCM 11548
  3ko8-assembly1_A-2  TM=8.972E-01  e=8.050E-09  Pyrobaculum calidifontis JCM 11548
  3icp-assembly1_A-2  TM=8.197E-01  e=6.191E-09  Pyrobaculum calidifontis JCM 11548

Foldseek 3Di:
DLQVVLVVVLVVCLVVVPQEDEAEAAPLQLPDDPDPPDDPPHHRDHPDPRSVSSVSSVVSVVVSCVPRVRFYAYDHDWAEDDDDPPHDCPDQPNVVVVCVVVVHDRDDDDPPPDDTDYDYVVNVVVVSVCLVPPDDGYDD